Protein AF-0000000065842619 (afdb_homodimer)

Organism: Psychromonas ingrahamii (strain DSM 17664 / CCUG 51855 / 37) (NCBI:txid357804)

Sequence (116 aa):
MLILTRRVGETLMIGDNVTVTVLGVKGNQVRIGVNAPKEVSVHREEIYMRIQAEKSGEMLILTRRVGETLMIGDNVTVTVLGVKGNQVRIGVNAPKEVSVHREEIYMRIQAEKSGE

pLDDT: mean 90.3, std 8.06, range [47.94, 96.81]

Nearest PDB structures (foldseek):
  1vpz-assembly1_A  TM=9.906E-01  e=1.185E-07  Pseudomonas aeruginosa
  2bti-assembly1_A  TM=9.933E-01  e=1.658E-07  Yersinia enterocolitica
  5z38-assembly2_L  TM=8.931E-01  e=2.656E-07  Escherichia coli O127:H6 str. E2348/69
  5z38-assembly2_J  TM=8.916E-01  e=2.841E-07  Escherichia coli O127:H6 str. E2348/69
  2mfh-assembly1_A  TM=9.688E-01  e=2.287E-06  Pseudomonas fluorescens

Secondary structure (DSSP, 8-state):
-EEEEEETT-EEEETTTEEEEEEEEETTEEEEEEE--TTS-EEEHHHHHHHHHHHH--/-EEEEEETT-EEEETTTEEEEEEEEETTEEEEEEE--TTS-EEEHHHHHHHHHHHH--

Structure (mmCIF, N/CA/C/O backbone):
data_AF-0000000065842619-model_v1
#
loop_
_entity.id
_entity.type
_entity.pdbx_description
1 polymer 'Translational regulator CsrA'
#
loop_
_atom_site.group_PDB
_atom_site.id
_atom_site.type_symbol
_atom_site.label_atom_id
_atom_site.label_alt_id
_atom_site.label_comp_id
_atom_site.label_asym_id
_atom_site.label_entity_id
_atom_site.label_seq_id
_atom_site.pdbx_PDB_ins_code
_atom_site.Cartn_x
_atom_site.Cartn_y
_atom_site.Cartn_z
_atom_site.occupancy
_atom_site.B_iso_or_equiv
_atom_site.auth_seq_id
_atom_site.auth_comp_id
_atom_site.auth_asym_id
_atom_site.auth_atom_id
_atom_site.pdbx_PDB_model_num
ATOM 1 N N . MET A 1 1 ? -0.26 8.492 -10.602 1 84.5 1 MET A N 1
ATOM 2 C CA . MET A 1 1 ? -0.091 7.184 -9.984 1 84.5 1 MET A CA 1
ATOM 3 C C . MET A 1 1 ? 1.386 6.824 -9.867 1 84.5 1 MET A C 1
ATOM 5 O O . MET A 1 1 ? 2.16 7.051 -10.797 1 84.5 1 MET A O 1
ATOM 9 N N . LEU A 1 2 ? 1.86 6.633 -8.805 1 92.44 2 LEU A N 1
ATOM 10 C CA . LEU A 1 2 ? 3.238 6.207 -8.578 1 92.44 2 LEU A CA 1
ATOM 11 C C . LEU A 1 2 ? 3.346 4.688 -8.578 1 92.44 2 LEU A C 1
ATOM 13 O O . LEU A 1 2 ? 2.561 4.008 -7.914 1 92.44 2 LEU A O 1
ATOM 17 N N . ILE A 1 3 ? 4.184 4.168 -9.43 1 94.69 3 ILE A N 1
ATOM 18 C CA . ILE A 1 3 ? 4.344 2.719 -9.508 1 94.69 3 ILE A CA 1
ATOM 19 C C . ILE A 1 3 ? 5.699 2.32 -8.922 1 94.69 3 ILE A C 1
ATOM 21 O O . ILE A 1 3 ? 6.734 2.863 -9.312 1 94.69 3 ILE A O 1
ATOM 25 N N . LEU A 1 4 ? 5.676 1.41 -7.98 1 93.44 4 LEU A N 1
ATOM 26 C CA . LEU A 1 4 ? 6.898 0.941 -7.332 1 93.44 4 LEU A CA 1
ATOM 27 C C . LEU A 1 4 ? 6.953 -0.583 -7.316 1 93.44 4 LEU A C 1
ATOM 29 O O . LEU A 1 4 ? 5.914 -1.245 -7.277 1 93.44 4 LEU A O 1
ATOM 33 N N . THR A 1 5 ? 8.109 -1.076 -7.418 1 95.69 5 THR A N 1
ATOM 34 C CA . THR A 1 5 ? 8.344 -2.508 -7.262 1 95.69 5 THR A CA 1
ATOM 35 C C . THR A 1 5 ? 8.992 -2.805 -5.91 1 95.69 5 THR A C 1
ATOM 37 O O . THR A 1 5 ? 9.984 -2.172 -5.539 1 95.69 5 THR A O 1
ATOM 40 N N . ARG A 1 6 ? 8.297 -3.619 -5.234 1 95.69 6 ARG A N 1
ATOM 41 C CA . ARG A 1 6 ? 8.836 -3.996 -3.93 1 95.69 6 ARG A CA 1
ATOM 42 C C . ARG A 1 6 ? 8.969 -5.512 -3.809 1 95.69 6 ARG A C 1
ATOM 44 O O . ARG A 1 6 ? 8.156 -6.254 -4.363 1 95.69 6 ARG A O 1
ATOM 51 N N . ARG A 1 7 ? 10.008 -5.844 -3.064 1 95.44 7 ARG A N 1
ATOM 52 C CA . ARG A 1 7 ? 10.188 -7.262 -2.773 1 95.44 7 ARG A CA 1
ATOM 53 C C . ARG A 1 7 ? 9.531 -7.633 -1.444 1 95.44 7 ARG A C 1
ATOM 55 O O . ARG A 1 7 ? 9.195 -6.754 -0.649 1 95.44 7 ARG A O 1
ATOM 62 N N . VAL A 1 8 ? 9.391 -8.883 -1.295 1 95.88 8 VAL A N 1
ATOM 63 C CA . VAL A 1 8 ? 8.836 -9.375 -0.034 1 95.88 8 VAL A CA 1
ATOM 64 C C . VAL A 1 8 ? 9.719 -8.906 1.126 1 95.88 8 VAL A C 1
ATOM 66 O O . VAL A 1 8 ? 10.938 -9.078 1.098 1 95.88 8 VAL A O 1
ATOM 69 N N . GLY A 1 9 ? 9.203 -8.242 2.061 1 94.69 9 GLY A N 1
ATOM 70 C CA . GLY A 1 9 ? 9.953 -7.727 3.197 1 94.69 9 GLY A CA 1
ATOM 71 C C . GLY A 1 9 ? 10.227 -6.234 3.107 1 94.69 9 GLY A C 1
ATOM 72 O O . GLY A 1 9 ? 10.688 -5.625 4.074 1 94.69 9 GLY A O 1
ATOM 73 N N . GLU A 1 10 ? 9.883 -5.652 1.962 1 96.06 10 GLU A N 1
ATOM 74 C CA . GLU A 1 10 ? 10.141 -4.227 1.771 1 96.06 10 GLU A CA 1
ATOM 75 C C . GLU A 1 10 ? 8.922 -3.391 2.135 1 96.06 10 GLU A C 1
ATOM 77 O O . GLU A 1 10 ? 7.789 -3.877 2.076 1 96.06 10 GLU A O 1
ATOM 82 N N . THR A 1 11 ? 9.141 -2.148 2.504 1 95.12 11 THR A N 1
ATOM 83 C CA . THR A 1 11 ? 8.086 -1.286 3.016 1 95.12 11 THR A CA 1
ATOM 84 C C . THR A 1 11 ? 8 0.007 2.211 1 95.12 11 THR A C 1
ATOM 86 O O . THR A 1 11 ? 9.023 0.539 1.774 1 95.12 11 THR A O 1
ATOM 89 N N . LEU A 1 12 ? 6.828 0.467 1.948 1 93.06 12 LEU A N 1
ATOM 90 C CA . LEU A 1 12 ? 6.531 1.756 1.334 1 93.06 12 LEU A CA 1
ATOM 91 C C . LEU A 1 12 ? 5.906 2.711 2.348 1 93.06 12 LEU A C 1
ATOM 93 O O . LEU A 1 12 ? 5.09 2.299 3.174 1 93.06 12 LEU A O 1
ATOM 97 N N . MET A 1 13 ? 6.305 3.943 2.25 1 93.31 13 MET A N 1
ATOM 98 C CA . MET A 1 13 ? 5.812 4.949 3.184 1 93.31 13 MET A CA 1
ATOM 99 C C . MET A 1 13 ? 4.828 5.895 2.5 1 93.31 13 MET A C 1
ATOM 101 O O . MET A 1 13 ? 5.129 6.445 1.438 1 93.31 13 MET A O 1
ATOM 105 N N . ILE A 1 14 ? 3.697 5.969 3.102 1 92.06 14 ILE A N 1
ATOM 106 C CA . ILE A 1 14 ? 2.678 6.883 2.598 1 92.06 14 ILE A CA 1
ATOM 107 C C . ILE A 1 14 ? 2.447 8.008 3.605 1 92.06 14 ILE A C 1
ATOM 109 O O . ILE A 1 14 ? 2.043 7.75 4.742 1 92.06 14 ILE A O 1
ATOM 113 N N . GLY A 1 15 ? 2.689 9.188 3.139 1 87.44 15 GLY A N 1
ATOM 114 C CA . GLY A 1 15 ? 2.572 10.297 4.07 1 87.44 15 GLY A CA 1
ATOM 115 C C . GLY A 1 15 ? 3.617 10.266 5.172 1 87.44 15 GLY A C 1
ATOM 116 O O . GLY A 1 15 ? 4.773 9.922 4.922 1 87.44 15 GLY A O 1
ATOM 117 N N . ASP A 1 16 ? 3.398 10.477 6.41 1 84.06 16 ASP A N 1
ATOM 118 C CA . ASP A 1 16 ? 4.348 10.445 7.52 1 84.06 16 ASP A CA 1
ATOM 119 C C . ASP A 1 16 ? 3.869 9.5 8.625 1 84.06 16 ASP A C 1
ATOM 121 O O . ASP A 1 16 ? 4.625 9.18 9.547 1 84.06 16 ASP A O 1
ATOM 125 N N . ASN A 1 17 ? 2.676 8.938 8.312 1 88.25 17 ASN A N 1
ATOM 126 C CA . ASN A 1 17 ? 2.072 8.18 9.406 1 88.25 17 ASN A CA 1
ATOM 127 C C . ASN A 1 17 ? 1.576 6.816 8.938 1 88.25 17 ASN A C 1
ATOM 129 O O . ASN A 1 17 ? 1.007 6.055 9.727 1 88.25 17 ASN A O 1
ATOM 133 N N . VAL A 1 18 ? 1.706 6.496 7.672 1 92.31 18 VAL A N 1
ATOM 134 C CA . VAL A 1 18 ? 1.185 5.242 7.145 1 92.31 18 VAL A CA 1
ATOM 135 C C . VAL A 1 18 ? 2.301 4.473 6.441 1 92.31 18 VAL A C 1
ATOM 137 O O . VAL A 1 18 ? 3.08 5.051 5.68 1 92.31 18 VAL A O 1
ATOM 140 N N . THR A 1 19 ? 2.428 3.191 6.711 1 94.75 19 THR A N 1
ATOM 141 C CA . THR A 1 19 ? 3.434 2.357 6.062 1 94.75 19 THR A CA 1
ATOM 142 C C . THR A 1 19 ? 2.797 1.106 5.465 1 94.75 19 THR A C 1
ATOM 144 O O . THR A 1 19 ? 1.888 0.522 6.059 1 94.75 19 THR A O 1
ATOM 147 N N . VAL A 1 20 ? 3.252 0.718 4.289 1 95.06 20 VAL A N 1
ATOM 148 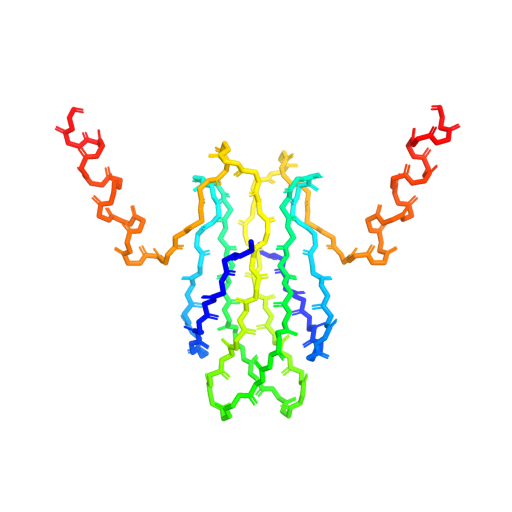C CA . VAL A 1 20 ? 2.779 -0.483 3.605 1 95.06 20 VAL A CA 1
ATOM 149 C C . VAL A 1 20 ? 3.943 -1.449 3.396 1 95.06 20 VAL A C 1
ATOM 151 O O . VAL A 1 20 ? 4.949 -1.095 2.777 1 95.06 20 VAL A O 1
ATOM 154 N N . THR A 1 21 ? 3.783 -2.672 3.895 1 96.75 21 THR A N 1
ATOM 155 C CA . THR A 1 21 ? 4.859 -3.656 3.816 1 96.75 21 THR A CA 1
ATOM 156 C C . THR A 1 21 ? 4.391 -4.91 3.082 1 96.75 21 THR A C 1
ATOM 158 O O . THR A 1 21 ? 3.289 -5.406 3.326 1 96.75 21 THR A O 1
ATOM 161 N N . VAL A 1 22 ? 5.277 -5.367 2.236 1 96.38 22 VAL A N 1
ATOM 162 C CA . VAL A 1 22 ? 5 -6.633 1.564 1 96.38 22 VAL A CA 1
ATOM 163 C C . VAL A 1 22 ? 5.477 -7.797 2.434 1 96.38 22 VAL A C 1
ATOM 165 O O . VAL A 1 22 ? 6.68 -8 2.605 1 96.38 22 VAL A O 1
ATOM 168 N N . LEU A 1 23 ? 4.5 -8.547 2.932 1 96.62 23 LEU A N 1
ATOM 169 C CA . LEU A 1 23 ? 4.828 -9.609 3.879 1 96.62 23 LEU A CA 1
ATOM 170 C C . LEU A 1 23 ? 5.121 -10.914 3.152 1 96.62 23 LEU A C 1
ATOM 172 O O . LEU A 1 23 ? 5.875 -11.75 3.654 1 96.62 23 LEU A O 1
ATOM 176 N N . GLY A 1 24 ? 4.43 -11.086 2.029 1 95.5 24 GLY A N 1
ATOM 177 C CA . GLY A 1 24 ? 4.66 -12.305 1.27 1 95.5 24 GLY A CA 1
ATOM 178 C C . GLY A 1 24 ? 3.857 -12.367 -0.017 1 95.5 24 GLY A C 1
ATOM 179 O O . GLY A 1 24 ? 2.934 -11.578 -0.217 1 95.5 24 GLY A O 1
ATOM 180 N N . VAL A 1 25 ? 4.309 -13.312 -0.883 1 94.81 25 VAL A N 1
ATOM 181 C CA . VAL A 1 25 ? 3.654 -13.516 -2.172 1 94.81 25 VAL A CA 1
ATOM 182 C C . VAL A 1 25 ? 3.332 -14.992 -2.361 1 94.81 25 VAL A C 1
ATOM 184 O O . VAL A 1 25 ? 4.164 -15.859 -2.078 1 94.81 25 VAL A O 1
ATOM 187 N N . LYS A 1 26 ? 2.117 -15.188 -2.658 1 91.75 26 LYS A N 1
ATOM 188 C CA . LYS A 1 26 ? 1.683 -16.547 -2.943 1 91.75 26 LYS A CA 1
ATOM 189 C C . LYS A 1 26 ? 0.959 -16.625 -4.285 1 91.75 26 LYS A C 1
ATOM 191 O O . LYS A 1 26 ? -0.246 -16.391 -4.363 1 91.75 26 LYS A O 1
ATOM 196 N N . GLY A 1 27 ? 1.667 -17.031 -5.395 1 90 27 GLY A N 1
ATOM 197 C CA . GLY A 1 27 ? 1.063 -17.078 -6.719 1 90 27 GLY A CA 1
ATOM 198 C C . GLY A 1 27 ? 0.604 -15.719 -7.211 1 90 27 GLY A C 1
ATOM 199 O O . GLY A 1 27 ? 1.427 -14.852 -7.512 1 90 27 GLY A O 1
ATOM 200 N N . ASN A 1 28 ? -0.713 -15.477 -7.133 1 91.06 28 ASN A N 1
ATOM 201 C CA . ASN A 1 28 ? -1.254 -14.195 -7.582 1 91.06 28 ASN A CA 1
ATOM 202 C C . ASN A 1 28 ? -1.753 -13.359 -6.41 1 91.06 28 ASN A C 1
ATOM 204 O O . ASN A 1 28 ? -2.359 -12.305 -6.609 1 91.06 28 ASN A O 1
ATOM 208 N N . GLN A 1 29 ? -1.453 -13.906 -5.293 1 95.62 29 GLN A N 1
ATOM 209 C CA . GLN A 1 29 ? -1.892 -13.203 -4.098 1 95.62 29 GLN A CA 1
ATOM 210 C C . GLN A 1 29 ? -0.708 -12.57 -3.365 1 95.62 29 GLN A C 1
ATOM 212 O O . GLN A 1 29 ? 0.357 -13.18 -3.258 1 95.62 29 GLN A O 1
ATOM 217 N N . VAL A 1 30 ? -0.959 -11.383 -2.885 1 95.81 30 VAL A N 1
ATOM 218 C CA . VAL A 1 30 ? 0.079 -10.656 -2.156 1 95.81 30 VAL A CA 1
ATOM 219 C C . VAL A 1 30 ? -0.418 -10.312 -0.755 1 95.81 30 VAL A C 1
ATOM 221 O O . VAL A 1 30 ? -1.516 -9.773 -0.595 1 95.81 30 VAL A O 1
ATOM 224 N N . ARG A 1 31 ? 0.367 -10.695 0.259 1 96.75 31 ARG A N 1
ATOM 225 C CA . ARG A 1 31 ? 0.086 -10.312 1.64 1 96.75 31 ARG A CA 1
ATOM 226 C C . ARG A 1 31 ? 0.729 -8.977 1.981 1 96.75 31 ARG A C 1
ATOM 228 O O . ARG A 1 31 ? 1.955 -8.844 1.971 1 96.75 31 ARG A O 1
ATOM 235 N N . ILE A 1 32 ? -0.134 -8.062 2.279 1 96 32 ILE A N 1
ATOM 236 C CA . ILE A 1 32 ? 0.339 -6.703 2.531 1 96 32 ILE A CA 1
ATOM 237 C C . ILE A 1 32 ? 0.01 -6.301 3.969 1 96 32 ILE A C 1
ATOM 239 O O . ILE A 1 32 ? -1.112 -6.508 4.438 1 96 32 ILE A O 1
ATOM 243 N N . GLY A 1 33 ? 0.982 -5.793 4.633 1 96.56 33 GLY A N 1
ATOM 244 C CA . GLY A 1 33 ? 0.792 -5.219 5.957 1 96.56 33 GLY A CA 1
ATOM 245 C C . GLY A 1 33 ? 0.702 -3.705 5.938 1 96.56 33 GLY A C 1
ATOM 246 O O . GLY A 1 33 ? 1.59 -3.029 5.414 1 96.56 33 GLY A O 1
ATOM 247 N N . VAL A 1 34 ? -0.349 -3.168 6.492 1 94.69 34 VAL A N 1
ATOM 248 C CA . VAL A 1 34 ? -0.53 -1.721 6.516 1 94.69 34 VAL A CA 1
ATOM 249 C C . VAL A 1 34 ? -0.54 -1.225 7.961 1 94.69 34 VAL A C 1
ATOM 251 O O . VAL A 1 34 ? -1.25 -1.773 8.805 1 94.69 34 VAL A O 1
ATOM 254 N N . ASN A 1 35 ? 0.318 -0.231 8.18 1 94.62 35 ASN A N 1
ATOM 255 C CA . ASN A 1 35 ? 0.366 0.411 9.492 1 94.62 35 ASN A CA 1
ATOM 256 C C . ASN A 1 35 ? -0.022 1.885 9.406 1 94.62 35 ASN A C 1
ATOM 258 O O . ASN A 1 35 ? 0.648 2.67 8.734 1 94.62 35 ASN A O 1
ATOM 262 N N . ALA A 1 36 ? -1.124 2.275 10.047 1 93.12 36 ALA A N 1
ATOM 263 C CA . ALA A 1 36 ? -1.601 3.656 10.039 1 93.12 36 ALA A CA 1
ATOM 264 C C . ALA A 1 36 ? -2.211 4.035 11.383 1 93.12 36 ALA A C 1
ATOM 266 O O . ALA A 1 36 ? -2.699 3.17 12.117 1 93.12 36 ALA A O 1
ATOM 267 N N . PRO A 1 37 ? -2.145 5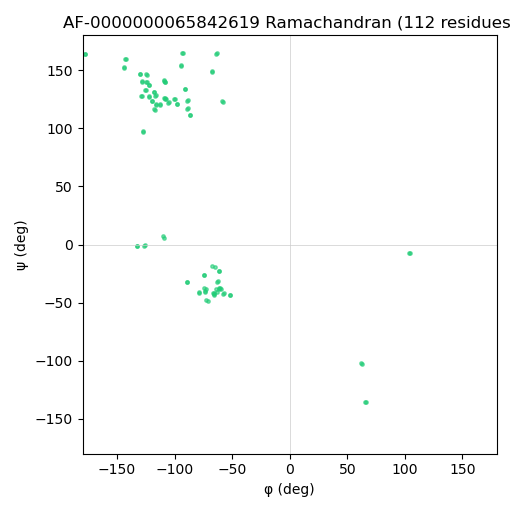.234 11.68 1 92.06 37 PRO A N 1
ATOM 268 C CA . PRO A 1 37 ? -2.789 5.68 12.922 1 92.06 37 PRO A CA 1
ATOM 269 C C . PRO A 1 37 ? -4.305 5.484 12.906 1 92.06 37 PRO A C 1
ATOM 271 O O . PRO A 1 37 ? -4.879 5.191 11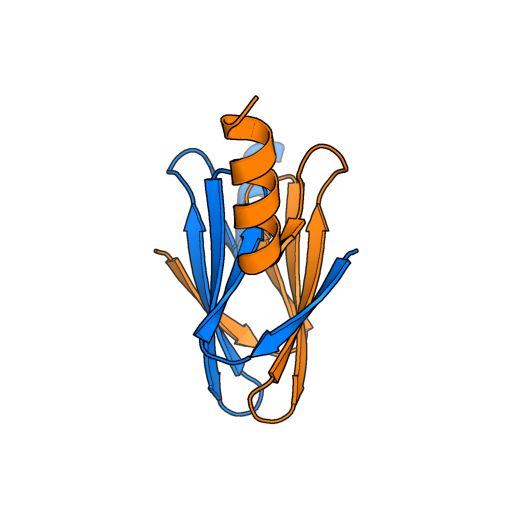.852 1 92.06 37 PRO A O 1
ATOM 274 N N . LYS A 1 38 ? -4.934 5.551 14.047 1 88.62 38 LYS A N 1
ATOM 275 C CA . LYS A 1 38 ? -6.371 5.332 14.164 1 88.62 38 LYS A CA 1
ATOM 276 C C . LYS A 1 38 ? -7.152 6.359 13.352 1 88.62 38 LYS A C 1
ATOM 278 O O . LYS A 1 38 ? -8.32 6.145 13.023 1 88.62 38 LYS A O 1
ATOM 283 N N . GLU A 1 39 ? -6.473 7.484 13.11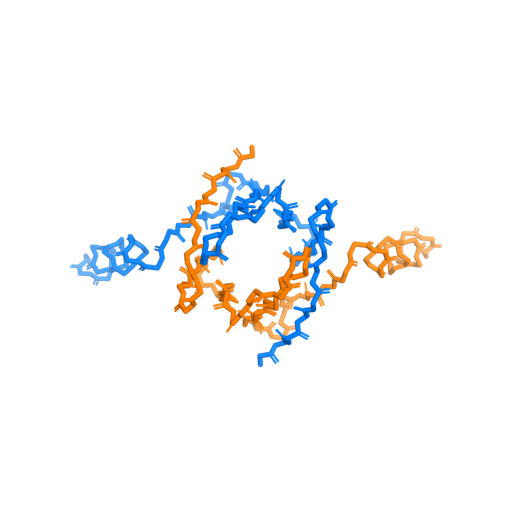7 1 88.31 39 GLU A N 1
ATOM 284 C CA . GLU A 1 39 ? -7.105 8.562 12.367 1 88.31 39 GLU A CA 1
ATOM 285 C C . GLU A 1 39 ? -7.184 8.227 10.883 1 88.31 39 GLU A C 1
ATOM 287 O O . GLU A 1 39 ? -7.996 8.805 10.148 1 88.31 39 GLU A O 1
ATOM 292 N N . VAL A 1 40 ? -6.258 7.395 10.5 1 88.69 40 VAL A N 1
ATOM 293 C CA . VAL A 1 40 ? -6.223 6.984 9.102 1 88.69 40 VAL A CA 1
ATOM 294 C C . VAL A 1 40 ? -6.914 5.633 8.938 1 88.69 40 VAL A C 1
ATOM 296 O O . VAL A 1 40 ? -6.547 4.66 9.594 1 88.69 40 VAL A O 1
ATOM 299 N N . SER A 1 41 ? -7.918 5.555 8.164 1 89.69 41 SER A N 1
ATOM 300 C CA . SER A 1 41 ? -8.664 4.316 7.973 1 89.69 41 SER A CA 1
ATOM 301 C C . SER A 1 41 ? -8.109 3.512 6.801 1 89.69 41 SER A C 1
ATOM 303 O O . SER A 1 41 ? -7.898 4.055 5.715 1 89.69 41 SER A O 1
ATOM 305 N N . VAL A 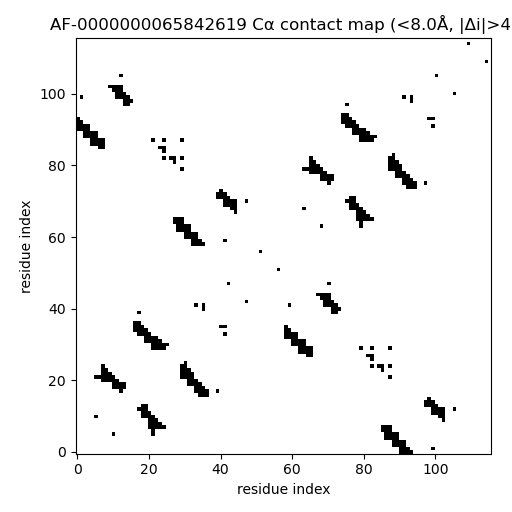1 42 ? -7.93 2.275 6.98 1 91.75 42 VAL A N 1
ATOM 306 C CA . VAL A 1 42 ? -7.445 1.364 5.945 1 91.75 42 VAL A CA 1
ATOM 307 C C . VAL A 1 42 ? -8.523 0.326 5.633 1 91.75 42 VAL A C 1
ATOM 309 O O . VAL A 1 42 ? -8.992 -0.379 6.527 1 91.75 42 VAL A O 1
ATOM 312 N N . HIS A 1 43 ? -8.969 0.302 4.301 1 91.81 43 HIS A N 1
ATOM 313 C CA . HIS A 1 43 ? -10.016 -0.644 3.912 1 91.81 43 HIS A CA 1
ATOM 314 C C . HIS A 1 43 ? -9.766 -1.191 2.512 1 91.81 43 HIS A C 1
ATOM 316 O O . HIS A 1 43 ? -8.992 -0.611 1.741 1 91.81 43 HIS A O 1
ATOM 322 N N . ARG A 1 44 ? -10.375 -2.303 2.27 1 94.25 44 ARG A N 1
ATOM 323 C CA . ARG A 1 44 ? -10.422 -2.779 0.891 1 94.25 44 ARG A CA 1
ATOM 324 C C . ARG A 1 44 ? -11.289 -1.869 0.027 1 94.25 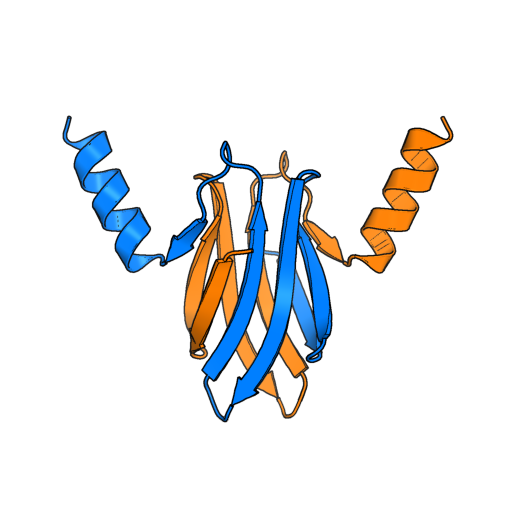44 ARG A C 1
ATOM 326 O O . ARG A 1 44 ? -12.242 -1.262 0.519 1 94.25 44 ARG A O 1
ATOM 333 N N . GLU A 1 45 ? -10.984 -1.771 -1.085 1 90.88 45 GLU A N 1
ATOM 334 C CA . GLU A 1 45 ? -11.734 -0.906 -1.99 1 90.88 45 GLU A CA 1
ATOM 335 C C . GLU A 1 45 ? -13.227 -1.216 -1.936 1 90.88 45 GLU A C 1
ATOM 337 O O . GLU A 1 45 ? -14.055 -0.303 -1.922 1 90.88 45 GLU A O 1
ATOM 342 N N . GLU A 1 46 ? -13.555 -2.445 -1.921 1 91 46 GLU A N 1
ATOM 343 C CA . GLU A 1 46 ? -14.945 -2.887 -1.877 1 91 46 GLU A CA 1
ATOM 344 C C . GLU A 1 46 ? -15.641 -2.395 -0.612 1 91 46 GLU A C 1
ATOM 346 O O . GLU A 1 46 ? -16.828 -2.043 -0.644 1 91 46 GLU A O 1
ATOM 351 N N . ILE A 1 47 ? -14.914 -2.383 0.48 1 90.44 47 ILE A N 1
ATOM 352 C CA . ILE A 1 47 ? -15.461 -1.975 1.768 1 90.44 47 ILE A CA 1
ATOM 353 C C . ILE A 1 47 ? -15.531 -0.451 1.841 1 90.44 47 ILE A C 1
ATOM 355 O O . ILE A 1 47 ? -16.5 0.11 2.35 1 90.44 47 ILE A O 1
ATOM 359 N N . TYR A 1 48 ? -14.516 0.162 1.36 1 88.38 48 TYR A N 1
ATOM 360 C CA . TYR A 1 48 ? -14.453 1.619 1.364 1 88.38 48 TYR A CA 1
ATOM 361 C C . TYR A 1 48 ? -15.641 2.221 0.632 1 88.38 48 TY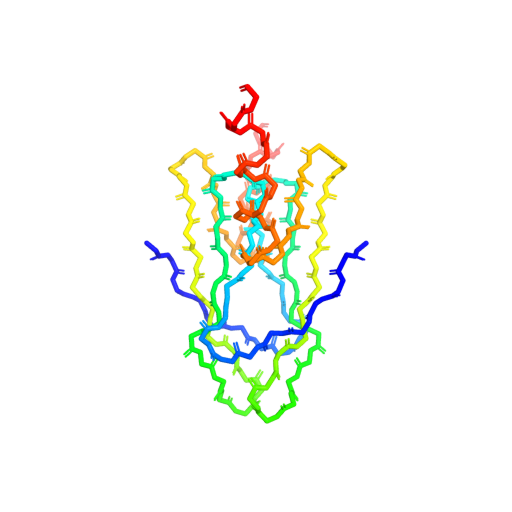R A C 1
ATOM 363 O O . TYR A 1 48 ? -16.266 3.176 1.112 1 88.38 48 TYR A O 1
ATOM 371 N N . MET A 1 49 ? -16.016 1.594 -0.56 1 86.69 49 MET A N 1
ATOM 372 C CA . MET A 1 49 ? -17.141 2.076 -1.354 1 86.69 49 MET A CA 1
ATOM 373 C C . MET A 1 49 ? -18.453 1.965 -0.575 1 86.69 49 MET A C 1
ATOM 375 O O . MET A 1 49 ? -19.312 2.844 -0.665 1 86.69 49 MET A O 1
ATOM 379 N N . ARG A 1 50 ? -18.5 0.972 0.251 1 88.81 50 ARG A N 1
ATOM 380 C CA . ARG A 1 50 ? -19.703 0.767 1.05 1 88.81 50 ARG A CA 1
ATOM 381 C C . ARG A 1 50 ? -19.797 1.8 2.168 1 88.81 50 ARG A C 1
ATOM 383 O O . ARG A 1 50 ? -20.875 2.324 2.441 1 88.81 50 ARG A O 1
ATOM 390 N N . ILE A 1 51 ? -18.656 2.035 2.746 1 86.12 51 ILE A N 1
ATOM 391 C CA . ILE A 1 51 ? -18.609 3 3.84 1 86.12 51 ILE A CA 1
ATOM 392 C C . ILE A 1 51 ? -18.938 4.395 3.312 1 86.12 51 ILE A C 1
ATOM 394 O O . ILE A 1 51 ? -19.703 5.133 3.93 1 86.12 51 ILE A O 1
ATOM 398 N N . GLN A 1 52 ? -18.375 4.617 2.201 1 83.5 52 GLN A N 1
ATOM 399 C CA . GLN A 1 52 ? -18.609 5.922 1.59 1 83.5 52 GLN A CA 1
ATOM 400 C C . GLN A 1 52 ? -20.062 6.094 1.201 1 83.5 52 GLN A C 1
ATOM 402 O O . GLN A 1 52 ? -20.625 7.184 1.332 1 83.5 52 GLN A O 1
ATOM 407 N N . ALA A 1 53 ? -20.609 5.078 0.654 1 85.88 53 ALA A N 1
ATOM 408 C CA . ALA A 1 53 ? -22.031 5.105 0.262 1 85.88 53 ALA A CA 1
ATOM 409 C C . ALA A 1 53 ? -22.922 5.348 1.47 1 85.88 53 ALA A C 1
ATOM 411 O O . ALA A 1 53 ? -23.938 6.047 1.368 1 85.88 53 ALA A O 1
ATOM 412 N N . GLU A 1 54 ? -22.469 4.738 2.525 1 83.5 54 GLU A N 1
ATOM 413 C CA . GLU A 1 54 ? -23.25 4.914 3.754 1 83.5 54 GLU A CA 1
ATOM 414 C C . GLU A 1 54 ? -23.031 6.309 4.336 1 83.5 54 GLU A C 1
ATOM 416 O O . GLU A 1 54 ? -23.969 6.902 4.887 1 83.5 54 GLU A O 1
ATOM 421 N N . LYS A 1 55 ? -21.891 6.793 4.254 1 78.56 55 LYS A N 1
ATOM 422 C CA . LYS A 1 55 ? -21.578 8.133 4.754 1 78.56 55 LYS A CA 1
ATOM 423 C C . LYS A 1 55 ? -22.172 9.211 3.855 1 78.56 55 LYS A C 1
ATOM 425 O O . LYS A 1 55 ? -22.656 10.227 4.34 1 78.56 55 LYS A O 1
ATOM 430 N N . SER A 1 56 ? -21.938 9.031 2.537 1 74.38 56 SER A N 1
ATOM 431 C CA . SER A 1 56 ? -22.484 10 1.589 1 74.38 56 SER A CA 1
ATOM 432 C C . SER A 1 56 ? -24.016 9.984 1.613 1 74.38 56 SER A C 1
ATOM 434 O O . SER A 1 56 ? -24.656 10.984 1.267 1 74.38 56 SER A O 1
ATOM 436 N N . GLY A 1 57 ? -24.578 8.789 1.744 1 65.56 57 GLY A N 1
ATOM 437 C CA . GLY A 1 57 ? -26.031 8.773 1.814 1 65.56 57 GLY A CA 1
ATOM 438 C C . GLY A 1 57 ? -26.578 9.406 3.082 1 65.56 57 GLY A C 1
ATOM 439 O O . GLY A 1 57 ? -27.797 9.562 3.234 1 65.56 57 GLY A O 1
ATOM 440 N N . GLU A 1 58 ? -25.75 9.539 4.078 1 48.03 58 GLU A N 1
ATOM 441 C CA . GLU A 1 58 ? -26.375 10.359 5.109 1 48.03 58 GLU A CA 1
ATOM 442 C C . GLU A 1 58 ? -26.266 11.844 4.777 1 48.03 58 GLU A C 1
ATOM 444 O O . GLU A 1 58 ? -25.266 12.281 4.199 1 48.03 58 GLU A O 1
ATOM 449 N N . MET B 1 1 ? -1.098 -3.127 13.133 1 84.69 1 MET B N 1
ATOM 450 C CA . MET B 1 1 ? -0.782 -3.428 11.742 1 84.69 1 MET B CA 1
ATOM 451 C C . MET B 1 1 ? -1.92 -4.199 11.078 1 84.69 1 MET B C 1
ATOM 453 O O . MET B 1 1 ? -2.486 -5.113 11.68 1 84.69 1 MET B O 1
ATOM 457 N N . LEU B 1 2 ? -2.484 -3.734 10.141 1 92.56 2 LEU B N 1
ATOM 458 C CA . LEU B 1 2 ? -3.529 -4.414 9.383 1 92.56 2 LEU B CA 1
ATOM 459 C C . LEU B 1 2 ? -2.926 -5.246 8.258 1 92.56 2 LEU B C 1
ATOM 461 O O . LEU B 1 2 ? -2.09 -4.754 7.492 1 92.56 2 LEU B O 1
ATOM 465 N N . ILE B 1 3 ? -3.232 -6.523 8.234 1 94.75 3 ILE B N 1
ATOM 466 C CA . ILE B 1 3 ? -2.693 -7.398 7.203 1 94.75 3 ILE B CA 1
ATOM 467 C C . ILE B 1 3 ? -3.805 -7.797 6.234 1 94.75 3 ILE B C 1
ATOM 469 O O . ILE B 1 3 ? -4.863 -8.273 6.656 1 94.75 3 ILE B O 1
ATOM 473 N N . LEU B 1 4 ? -3.578 -7.574 4.973 1 93.56 4 LEU B N 1
ATOM 474 C CA . LEU B 1 4 ? -4.555 -7.906 3.939 1 93.56 4 LEU B CA 1
ATOM 475 C C . LEU B 1 4 ? -3.908 -8.711 2.816 1 93.56 4 LEU B C 1
ATOM 477 O O . LEU B 1 4 ? -2.719 -8.547 2.537 1 93.56 4 LEU B O 1
ATOM 481 N N . THR B 1 5 ? -4.664 -9.57 2.268 1 95.81 5 THR B N 1
ATOM 482 C CA . THR B 1 5 ? -4.246 -10.305 1.081 1 95.81 5 THR B CA 1
ATOM 483 C C . THR B 1 5 ? -4.961 -9.781 -0.161 1 95.81 5 THR B C 1
ATOM 485 O O . THR B 1 5 ? -6.188 -9.648 -0.167 1 95.81 5 THR B O 1
ATOM 488 N N . ARG B 1 6 ? -4.137 -9.383 -1.043 1 95.69 6 ARG B N 1
ATOM 489 C CA . ARG B 1 6 ? -4.711 -8.883 -2.287 1 95.69 6 ARG B CA 1
ATOM 490 C C . ARG B 1 6 ? -4.156 -9.641 -3.49 1 95.69 6 ARG B C 1
ATOM 492 O O . ARG B 1 6 ? -2.992 -10.047 -3.488 1 95.69 6 ARG B O 1
ATOM 499 N N . ARG B 1 7 ? -5.055 -9.766 -4.441 1 95.5 7 ARG B N 1
ATOM 500 C CA . ARG B 1 7 ? -4.617 -10.367 -5.699 1 95.5 7 ARG B CA 1
ATOM 501 C C . ARG B 1 7 ? -4.176 -9.297 -6.691 1 95.5 7 ARG B C 1
ATOM 503 O O . ARG B 1 7 ? -4.461 -8.117 -6.508 1 95.5 7 ARG B O 1
ATOM 510 N N . VAL B 1 8 ? -3.512 -9.758 -7.664 1 95.94 8 VAL B N 1
ATOM 511 C CA . VAL B 1 8 ? -3.09 -8.852 -8.727 1 95.94 8 VAL B CA 1
ATOM 512 C C . VAL B 1 8 ? -4.312 -8.172 -9.344 1 95.94 8 VAL B C 1
ATOM 514 O O . VAL B 1 8 ? -5.277 -8.844 -9.719 1 95.94 8 VAL B O 1
ATOM 517 N N . GLY B 1 9 ? -4.375 -6.926 -9.352 1 94.81 9 GLY B N 1
ATOM 518 C CA . GLY B 1 9 ? -5.508 -6.188 -9.891 1 94.81 9 GLY B CA 1
ATOM 519 C C . GLY B 1 9 ? -6.406 -5.605 -8.812 1 94.81 9 GLY B C 1
ATOM 520 O O . GLY B 1 9 ? -7.297 -4.809 -9.109 1 94.81 9 GLY B O 1
ATOM 521 N N . GLU B 1 10 ? -6.137 -5.969 -7.57 1 96.06 10 GLU B N 1
ATOM 522 C CA . GLU B 1 10 ? -6.969 -5.492 -6.469 1 96.06 10 GLU B CA 1
ATOM 523 C C . GLU B 1 10 ? -6.379 -4.234 -5.836 1 96.06 10 GLU B C 1
ATOM 525 O O . GLU B 1 10 ? -5.168 -4.016 -5.891 1 96.06 10 GLU B O 1
ATOM 530 N N . THR B 1 11 ? -7.227 -3.416 -5.238 1 95.12 11 THR B N 1
ATOM 531 C CA . THR B 1 11 ? -6.82 -2.115 -4.715 1 95.12 11 THR B CA 1
ATOM 532 C C . THR B 1 11 ? -7.172 -1.996 -3.232 1 95.12 11 THR B C 1
ATOM 534 O O . THR B 1 11 ? -8.203 -2.502 -2.793 1 95.12 11 THR B O 1
ATOM 537 N N . LEU B 1 12 ? -6.32 -1.42 -2.461 1 93 12 LEU B N 1
ATOM 538 C CA . LEU B 1 12 ? -6.527 -1.066 -1.06 1 93 12 LEU B CA 1
ATOM 539 C C . LEU B 1 12 ? -6.641 0.444 -0.892 1 93 12 LEU B C 1
ATOM 541 O O . LEU B 1 12 ? -5.922 1.203 -1.545 1 93 12 LEU B O 1
ATOM 545 N N . MET B 1 13 ? -7.523 0.835 -0.018 1 93.25 13 MET B N 1
ATOM 546 C CA . MET B 1 13 ? -7.762 2.258 0.207 1 93.25 13 MET B CA 1
ATOM 547 C C . MET B 1 13 ? -7.199 2.697 1.555 1 93.25 13 MET B C 1
ATOM 549 O O . MET B 1 13 ? -7.473 2.074 2.58 1 93.25 13 MET B O 1
ATOM 553 N N . ILE B 1 14 ? -6.387 3.682 1.461 1 92 14 ILE B N 1
ATOM 554 C CA . ILE B 1 14 ? -5.82 4.258 2.678 1 92 14 ILE B CA 1
ATOM 555 C C . ILE B 1 14 ? -6.359 5.672 2.879 1 92 14 ILE B C 1
ATOM 557 O O . ILE B 1 14 ? -6.156 6.547 2.037 1 92 14 ILE B O 1
ATOM 561 N N . GLY B 1 15 ? -6.992 5.844 4.008 1 87.5 15 GLY B N 1
ATOM 562 C CA . GLY B 1 15 ? -7.605 7.145 4.227 1 87.5 15 GLY B CA 1
ATOM 563 C C . GLY B 1 15 ? -8.734 7.441 3.264 1 87.5 15 GLY B C 1
ATOM 564 O O . GLY B 1 15 ? -9.523 6.551 2.934 1 87.5 15 GLY B O 1
ATOM 565 N N . ASP B 1 16 ? -8.93 8.531 2.639 1 84 16 ASP B N 1
ATOM 566 C CA . ASP B 1 16 ? -9.977 8.883 1.685 1 84 16 ASP B CA 1
ATOM 567 C C . ASP B 1 16 ? -9.383 9.414 0.383 1 84 16 ASP B C 1
ATOM 569 O O . ASP B 1 16 ? -10.094 9.555 -0.616 1 84 16 ASP B O 1
ATOM 573 N N . ASN B 1 17 ? -8.023 9.453 0.433 1 88.25 17 ASN B N 1
ATOM 574 C CA . ASN B 1 17 ? -7.406 10.133 -0.702 1 88.25 17 ASN B CA 1
ATOM 575 C C . ASN B 1 17 ? -6.25 9.32 -1.276 1 88.25 17 ASN B C 1
ATOM 577 O O . ASN B 1 17 ? -5.586 9.758 -2.217 1 88.25 17 ASN B O 1
ATOM 581 N N . VAL B 1 18 ? -5.93 8.18 -0.716 1 92.25 18 VAL B N 1
ATOM 582 C CA . VAL B 1 18 ? -4.785 7.391 -1.167 1 92.25 18 VAL B CA 1
ATOM 583 C C . VAL B 1 18 ? -5.238 5.973 -1.507 1 92.25 18 VAL B C 1
ATOM 585 O O . VAL B 1 18 ? -6.004 5.363 -0.758 1 92.25 18 VAL B O 1
ATOM 588 N N . THR B 1 19 ? -4.816 5.457 -2.645 1 94.75 19 THR B N 1
ATOM 589 C CA . THR B 1 19 ? -5.156 4.098 -3.045 1 94.75 19 THR B CA 1
ATOM 590 C C .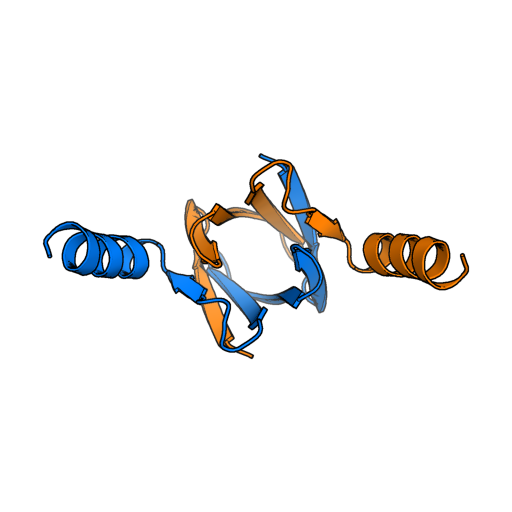 THR B 1 19 ? -3.9 3.312 -3.42 1 94.75 19 THR B C 1
ATOM 592 O O . THR B 1 19 ? -2.984 3.857 -4.039 1 94.75 19 THR B O 1
ATOM 595 N N . VAL B 1 20 ? -3.852 2.049 -3.031 1 95.12 20 VAL B N 1
ATOM 596 C CA . VAL B 1 20 ? -2.744 1.156 -3.352 1 95.12 20 VAL B CA 1
ATOM 597 C C . VAL B 1 20 ? -3.254 -0.03 -4.164 1 95.12 20 VAL B C 1
ATOM 599 O O . VAL B 1 20 ? -4.141 -0.762 -3.719 1 95.12 20 VAL B O 1
ATOM 602 N N . THR B 1 21 ? -2.668 -0.225 -5.344 1 96.75 21 THR B N 1
ATOM 603 C CA . THR B 1 21 ? -3.123 -1.282 -6.238 1 96.75 21 THR B CA 1
ATOM 604 C C . THR B 1 21 ? -1.986 -2.248 -6.559 1 96.75 21 THR B C 1
ATOM 606 O O . THR B 1 21 ? -0.864 -1.821 -6.84 1 96.75 21 THR B O 1
ATOM 609 N N . VAL B 1 22 ? -2.363 -3.508 -6.531 1 96.38 22 VAL B N 1
ATOM 610 C CA . VAL B 1 22 ? -1.397 -4.52 -6.945 1 96.38 22 VAL B CA 1
ATOM 611 C C . VAL B 1 22 ? -1.466 -4.711 -8.461 1 96.38 22 VAL B C 1
ATOM 613 O O . VAL B 1 22 ? -2.445 -5.25 -8.977 1 96.38 22 VAL B O 1
ATOM 616 N N . LEU B 1 23 ? -0.388 -4.289 -9.117 1 96.62 23 LEU B N 1
ATOM 617 C CA . LEU B 1 23 ? -0.394 -4.301 -10.578 1 96.62 23 LEU B CA 1
ATOM 618 C C . LEU B 1 23 ? 0.11 -5.641 -11.109 1 96.62 23 LEU B C 1
ATOM 620 O O . LEU B 1 23 ? -0.265 -6.059 -12.203 1 96.62 23 LEU B O 1
ATOM 624 N N . GLY B 1 24 ? 1.028 -6.215 -10.344 1 95.5 24 GLY B N 1
ATOM 625 C CA . GLY B 1 24 ? 1.56 -7.496 -10.781 1 95.5 24 GLY B CA 1
ATOM 626 C C . GLY B 1 24 ? 2.561 -8.086 -9.805 1 95.5 24 GLY B C 1
ATOM 627 O O . GLY B 1 24 ? 3.037 -7.398 -8.898 1 95.5 24 GLY B O 1
ATOM 628 N N . VAL B 1 25 ? 2.791 -9.414 -10.016 1 94.88 25 VAL B N 1
ATOM 629 C CA . VAL B 1 25 ? 3.732 -10.148 -9.18 1 94.88 25 VAL B CA 1
ATOM 630 C C . VAL B 1 25 ? 4.727 -10.898 -10.055 1 94.88 25 VAL B C 1
ATOM 632 O O . VAL B 1 25 ? 4.34 -11.539 -11.039 1 94.88 25 VAL B O 1
ATOM 635 N N . LYS B 1 26 ? 5.945 -10.656 -9.742 1 91.75 26 LYS B N 1
ATOM 636 C CA . LYS B 1 26 ? 7.004 -11.367 -10.453 1 91.75 26 LYS B CA 1
ATOM 637 C C . LYS B 1 26 ? 7.961 -12.039 -9.477 1 91.75 26 LYS B C 1
ATOM 639 O O . LYS B 1 26 ? 8.906 -11.414 -8.984 1 91.75 26 LYS B O 1
ATOM 644 N N . GLY B 1 27 ? 7.785 -13.367 -9.188 1 89.88 27 GLY B N 1
ATOM 645 C CA . GLY B 1 27 ? 8.617 -14.07 -8.227 1 89.88 27 GLY B CA 1
ATOM 646 C C . GLY B 1 27 ? 8.5 -13.508 -6.816 1 89.88 27 GLY B C 1
ATOM 647 O O . GLY B 1 27 ? 7.461 -13.664 -6.168 1 89.88 27 GLY B O 1
ATOM 648 N N . ASN B 1 28 ? 9.5 -12.734 -6.398 1 90.88 28 ASN B N 1
ATOM 649 C CA . ASN B 1 28 ? 9.484 -12.148 -5.062 1 90.88 28 ASN B CA 1
ATOM 650 C C . ASN B 1 28 ? 9.266 -10.641 -5.113 1 90.88 28 ASN B C 1
ATOM 652 O O . ASN B 1 28 ? 9.352 -9.961 -4.09 1 90.88 28 ASN B O 1
ATOM 656 N N . GLN B 1 29 ? 9.023 -10.242 -6.305 1 95.5 29 GLN B N 1
ATOM 657 C CA . GLN B 1 29 ? 8.805 -8.812 -6.484 1 95.5 29 GLN B CA 1
ATOM 658 C C . GLN B 1 29 ? 7.34 -8.508 -6.77 1 95.5 29 GLN B C 1
ATOM 660 O O . GLN B 1 29 ? 6.684 -9.227 -7.52 1 95.5 29 GLN B O 1
ATOM 665 N N . VAL B 1 30 ? 6.898 -7.438 -6.168 1 95.81 30 VAL B N 1
ATOM 666 C CA . VAL B 1 30 ? 5.512 -7.02 -6.352 1 95.81 30 VAL B CA 1
ATOM 667 C C . VAL B 1 30 ? 5.473 -5.598 -6.906 1 95.81 30 VAL B C 1
ATOM 669 O O . VAL B 1 30 ? 6.125 -4.695 -6.375 1 95.81 30 VAL B O 1
ATOM 672 N N . ARG B 1 31 ? 4.734 -5.414 -8.016 1 96.81 31 ARG B N 1
ATOM 673 C CA . ARG B 1 31 ? 4.5 -4.09 -8.586 1 96.81 31 ARG B CA 1
ATOM 674 C C . ARG B 1 31 ? 3.256 -3.447 -7.984 1 96.81 31 ARG B C 1
ATOM 676 O O . ARG B 1 31 ? 2.145 -3.955 -8.156 1 96.81 31 ARG B O 1
ATOM 683 N N . ILE B 1 32 ? 3.521 -2.367 -7.332 1 96.12 32 ILE B N 1
ATOM 684 C CA . ILE B 1 32 ? 2.434 -1.704 -6.621 1 96.12 32 ILE B CA 1
ATOM 685 C C . ILE B 1 32 ? 2.217 -0.307 -7.195 1 96.12 32 ILE B C 1
ATOM 687 O O . ILE B 1 32 ? 3.176 0.442 -7.406 1 96.12 32 ILE B O 1
ATOM 691 N N . GLY B 1 33 ? 0.993 -0.02 -7.48 1 96.62 33 GLY B N 1
ATOM 692 C CA . GLY B 1 33 ? 0.6 1.319 -7.887 1 96.62 33 GLY B CA 1
ATOM 693 C C . GLY B 1 33 ? -0.013 2.131 -6.762 1 96.62 33 GLY B C 1
ATOM 694 O O . GLY B 1 33 ? -0.974 1.693 -6.125 1 96.62 33 GLY B O 1
ATOM 695 N N . VAL B 1 34 ? 0.54 3.287 -6.508 1 94.75 34 VAL B N 1
ATOM 696 C CA . VAL B 1 34 ? 0.029 4.137 -5.438 1 94.75 34 VAL B CA 1
ATOM 697 C C . VAL B 1 34 ? -0.509 5.441 -6.02 1 94.75 34 VAL B C 1
ATOM 699 O O . VAL B 1 34 ? 0.167 6.094 -6.816 1 94.75 34 VAL B O 1
ATOM 702 N N . ASN B 1 35 ? -1.744 5.723 -5.617 1 94.62 35 ASN B N 1
ATOM 703 C CA . ASN B 1 35 ? -2.369 6.98 -6.02 1 94.62 35 ASN B CA 1
ATOM 704 C C . ASN B 1 35 ? -2.699 7.852 -4.812 1 94.62 35 ASN B C 1
ATOM 706 O O . ASN B 1 35 ? -3.488 7.461 -3.951 1 94.62 35 ASN B O 1
ATOM 710 N N . ALA B 1 36 ? -2.066 9.031 -4.723 1 93.19 36 ALA B N 1
ATOM 711 C CA . ALA B 1 36 ? -2.293 9.953 -3.611 1 93.19 36 ALA B CA 1
ATOM 712 C C . ALA B 1 36 ? -2.244 11.398 -4.082 1 93.19 36 ALA B C 1
ATOM 714 O O . ALA B 1 36 ? -1.591 11.711 -5.082 1 93.19 36 ALA B O 1
ATOM 715 N N . PRO B 1 37 ? -2.912 12.203 -3.42 1 92.06 37 PRO B N 1
ATOM 716 C CA . PRO B 1 37 ? -2.834 13.625 -3.766 1 92.06 37 PRO B CA 1
ATOM 717 C C . PRO B 1 37 ? -1.438 14.211 -3.562 1 92.06 37 PRO B C 1
ATOM 719 O O . PRO B 1 37 ? -0.58 13.562 -2.953 1 92.06 37 PRO B O 1
ATOM 722 N N . LYS B 1 38 ? -1.167 15.359 -4.125 1 88.75 38 LYS B N 1
ATOM 723 C CA . LYS B 1 38 ? 0.149 15.992 -4.043 1 88.75 38 LYS B CA 1
ATOM 724 C C . LYS B 1 38 ? 0.522 16.297 -2.598 1 88.75 38 LYS B C 1
ATOM 726 O O . LYS B 1 38 ? 1.698 16.5 -2.281 1 88.75 38 LYS B O 1
ATOM 731 N N . GLU B 1 39 ? -0.53 16.391 -1.783 1 88.44 39 GLU B N 1
ATOM 732 C CA . GLU B 1 39 ? -0.317 16.703 -0.372 1 88.44 39 GLU B CA 1
ATOM 733 C C . GLU B 1 39 ? 0.232 15.492 0.381 1 88.44 39 GLU B C 1
ATOM 735 O O . GLU B 1 39 ? 0.831 15.641 1.448 1 88.44 39 GLU B O 1
ATOM 740 N N . VAL B 1 40 ? -0.102 14.352 -0.17 1 88.69 40 VAL B N 1
ATOM 741 C CA . VAL B 1 40 ? 0.364 13.109 0.447 1 88.69 40 VAL B CA 1
ATOM 742 C C . VAL B 1 40 ? 1.615 12.617 -0.273 1 88.69 40 VAL B C 1
ATOM 744 O O . VAL B 1 40 ? 1.601 12.414 -1.49 1 88.69 40 VAL B O 1
ATOM 747 N N . SER B 1 41 ? 2.684 12.477 0.388 1 89.62 41 SER B N 1
ATOM 748 C CA . SER B 1 41 ? 3.939 12.039 -0.214 1 89.62 41 SER B CA 1
ATOM 749 C C . SER B 1 41 ? 4.086 10.523 -0.148 1 89.62 41 SER B C 1
ATOM 751 O O . SER B 1 41 ? 3.891 9.922 0.91 1 89.62 41 SER B O 1
ATOM 753 N N . VAL B 1 42 ? 4.457 9.93 -1.202 1 91.75 42 VAL B N 1
ATOM 754 C CA . VAL B 1 42 ? 4.688 8.492 -1.287 1 91.75 42 VAL B CA 1
ATOM 755 C C . VAL B 1 42 ? 6.16 8.219 -1.599 1 91.75 42 VAL B C 1
ATOM 757 O O . VAL B 1 42 ? 6.688 8.711 -2.6 1 91.75 42 VAL B O 1
ATOM 760 N N . HIS B 1 43 ? 6.859 7.461 -0.642 1 91.88 43 HIS B N 1
ATOM 761 C CA . HIS B 1 43 ? 8.273 7.172 -0.846 1 91.88 43 HIS B CA 1
ATOM 762 C C . HIS B 1 43 ? 8.617 5.766 -0.377 1 91.88 43 HIS B C 1
ATOM 764 O O . HIS B 1 43 ? 7.867 5.156 0.384 1 91.88 43 HIS B O 1
ATOM 770 N N . ARG B 1 44 ? 9.711 5.297 -0.897 1 94.25 44 ARG B N 1
ATOM 771 C CA . ARG B 1 44 ? 10.273 4.078 -0.328 1 94.25 44 ARG B CA 1
ATOM 772 C C . ARG B 1 44 ? 10.789 4.324 1.086 1 94.25 44 ARG B C 1
ATOM 774 O O . ARG B 1 44 ? 11.227 5.43 1.411 1 94.25 44 ARG B O 1
ATOM 781 N N . GLU B 1 45 ? 10.734 3.42 1.817 1 91.06 45 GLU B N 1
ATOM 782 C CA . GLU B 1 45 ? 11.188 3.559 3.199 1 91.06 45 GLU B CA 1
ATOM 783 C C . GLU B 1 45 ? 12.594 4.133 3.266 1 91.06 45 GLU B C 1
ATOM 785 O O . GLU B 1 45 ? 12.883 4.996 4.098 1 91.06 45 GLU B O 1
ATOM 790 N N . GLU B 1 46 ? 13.438 3.666 2.445 1 91 46 GLU B N 1
ATOM 791 C CA . GLU B 1 46 ? 14.828 4.117 2.398 1 91 46 GLU B CA 1
ATOM 792 C C . GLU B 1 46 ? 14.914 5.605 2.072 1 91 46 GLU B C 1
ATOM 794 O O . GLU B 1 46 ? 15.766 6.316 2.604 1 91 46 GLU B O 1
ATOM 799 N N . ILE B 1 47 ? 14.047 6.059 1.198 1 90.5 47 ILE B N 1
ATOM 800 C CA . ILE B 1 47 ? 14.039 7.453 0.768 1 90.5 47 ILE B CA 1
ATOM 801 C C . ILE B 1 47 ? 13.367 8.32 1.834 1 90.5 47 ILE B C 1
ATOM 803 O O . ILE B 1 47 ? 13.828 9.43 2.115 1 90.5 47 ILE B O 1
ATOM 807 N N . TYR B 1 48 ? 12.336 7.812 2.373 1 88.56 48 TYR B N 1
ATOM 808 C CA . TYR B 1 48 ? 11.602 8.539 3.41 1 88.56 48 TYR B CA 1
ATOM 809 C C . TYR B 1 48 ? 12.516 8.875 4.586 1 88.56 48 TYR B C 1
ATOM 811 O O . TYR B 1 48 ? 12.492 9.992 5.094 1 88.56 48 TYR B O 1
ATOM 819 N N . MET B 1 49 ? 13.375 7.863 4.996 1 86.62 49 MET B N 1
ATOM 820 C CA . MET B 1 49 ? 14.297 8.062 6.113 1 86.62 49 MET B CA 1
ATOM 821 C C . MET B 1 49 ? 15.297 9.172 5.805 1 86.62 49 MET B C 1
ATOM 823 O O . MET B 1 49 ? 15.641 9.961 6.688 1 86.62 49 MET B O 1
ATOM 827 N N . ARG B 1 50 ? 15.633 9.305 4.562 1 89 50 ARG B N 1
ATOM 828 C CA . ARG B 1 50 ? 16.578 10.336 4.148 1 89 50 ARG B CA 1
ATOM 829 C C . ARG B 1 50 ? 15.93 11.719 4.184 1 89 50 ARG B C 1
ATOM 831 O O . ARG B 1 50 ? 16.562 12.688 4.617 1 89 50 ARG B O 1
ATOM 838 N N . ILE B 1 51 ? 14.695 11.711 3.744 1 86.38 51 ILE B N 1
ATOM 839 C CA . ILE B 1 51 ? 13.961 12.969 3.715 1 86.38 51 ILE B CA 1
ATOM 840 C C . ILE B 1 51 ? 13.719 13.461 5.141 1 86.38 51 ILE B C 1
ATOM 842 O O . ILE B 1 51 ? 13.906 14.641 5.438 1 86.38 51 ILE B O 1
ATOM 846 N N . GLN B 1 52 ? 13.391 12.5 5.91 1 83.69 52 GLN B N 1
ATOM 847 C CA . GLN B 1 52 ? 13.125 12.836 7.305 1 83.69 52 GLN B CA 1
ATOM 848 C C . GLN B 1 52 ? 14.391 13.328 8.008 1 83.69 52 GLN B C 1
ATOM 850 O O . GLN B 1 52 ? 14.336 14.242 8.828 1 83.69 52 GLN B O 1
ATOM 855 N N . ALA B 1 53 ? 15.438 12.656 7.754 1 86.25 53 ALA B N 1
ATOM 856 C CA . ALA B 1 53 ? 16.719 13.047 8.336 1 86.25 53 ALA B CA 1
ATOM 857 C C . ALA B 1 53 ? 17.109 14.461 7.914 1 86.25 53 ALA B C 1
ATOM 859 O O . ALA B 1 53 ? 17.672 15.211 8.711 1 86.25 53 ALA B O 1
ATOM 860 N N . GLU B 1 54 ? 16.781 14.68 6.68 1 83.62 54 GLU B N 1
ATOM 861 C CA . GLU B 1 54 ? 17.078 16.016 6.172 1 83.62 54 GLU B CA 1
ATOM 862 C C . GLU B 1 54 ? 16.125 17.062 6.758 1 83.62 54 GLU B C 1
ATOM 864 O O . GLU B 1 54 ? 16.531 18.188 7.031 1 83.62 54 GLU B O 1
ATOM 869 N N . LYS B 1 55 ? 14.914 16.719 6.906 1 79.06 55 LYS B N 1
ATOM 870 C CA . LYS B 1 55 ? 13.914 17.625 7.48 1 79.06 55 LYS B CA 1
ATOM 871 C C . LYS B 1 55 ? 14.148 17.812 8.977 1 79.06 55 LYS B C 1
ATOM 873 O O . LYS B 1 55 ? 13.984 18.906 9.5 1 79.06 55 LYS B O 1
ATOM 878 N N . SER B 1 56 ? 14.32 16.688 9.664 1 74 56 SER B N 1
ATOM 879 C CA . SER B 1 56 ? 14.562 16.766 11.102 1 74 56 SER B CA 1
ATOM 880 C C . SER B 1 56 ? 15.867 17.5 11.398 1 74 56 SER B C 1
ATOM 882 O O . SER B 1 56 ? 16.031 18.062 12.484 1 74 56 SER B O 1
ATOM 884 N N . GLY B 1 57 ? 16.891 17.203 10.578 1 64.44 57 GLY B N 1
ATOM 885 C CA . GLY B 1 57 ? 18.125 17.938 10.82 1 64.44 57 GLY B CA 1
ATOM 886 C C . GLY B 1 57 ? 18 19.422 10.57 1 64.44 57 GLY B C 1
ATOM 887 O O . GLY B 1 57 ? 18.922 20.188 10.852 1 64.44 57 GLY B O 1
ATOM 888 N N . GLU B 1 58 ? 17 19.844 9.828 1 47.94 58 GLU B N 1
ATOM 889 C CA . GLU B 1 58 ? 16.922 21.312 9.898 1 47.94 58 GLU B CA 1
ATOM 890 C C . GLU B 1 58 ? 16.234 21.766 11.172 1 47.94 58 GLU B C 1
ATOM 892 O O . GLU B 1 58 ? 15.312 21.109 11.656 1 47.94 58 GLU B O 1
#

Foldseek 3Di:
DDDDDDDAQDWDDDDPFKIKHFPDDDPPDTDIDMGGDPVDDDDDPVVVVVVVCVVVVD/DDDDDDDAQDWDDDDPFKIKHFPDDDPPDTDIDIGGDPVDDDDDPVVVVVVVCVVVVD

InterPro domains:
  IPR003751 Translational regulator CsrA [MF_00167] (1-58)
  IPR003751 Translational regulator CsrA [PF02599] (1-52)
  IPR003751 Translational regulator CsrA [PTHR34984] (1-56)
  IPR003751 Translational regulator CsrA [TIGR00202] (1-56)
  IPR036107 Carbon storage regulator superfamily [G3DSA:2.60.40.4380] (1-57)
  IPR036107 Carbon storage regulator superfamily [SSF117130] (1-54)

Radius of gyration: 14.39 Å; Cα contacts (8 Å, |Δi|>4): 240; chains: 2; bounding box: 44×38×25 Å

Solvent-accessible surface area (backbone atoms only — not comparable to full-atom values): 6203 Å² total; per-residue (Å²): 114,46,76,46,76,40,38,60,72,38,49,36,29,40,54,92,60,31,37,39,28,30,71,36,70,56,89,60,32,35,34,34,35,38,37,57,48,91,88,42,48,75,38,46,42,76,52,43,54,50,51,46,51,55,55,68,70,92,116,48,74,45,76,39,38,59,72,37,48,35,28,40,54,92,61,30,37,40,28,31,72,38,69,57,89,62,34,34,33,35,34,37,35,56,48,92,89,44,47,77,38,46,44,76,55,44,54,51,50,44,50,57,56,66,70,95